Protein AF-A0A530LCT4-F1 (afdb_monomer_lite)

Secondary structure (DSSP, 8-state):
-PPP---------TT---SSPPHHHHHHHTTSS-HHHHHHHHHTT--EETTEEP--

Foldseek 3Di:
DDDDPPPPPPPPDPPDPPVDDDPLVVCVVVVVDHSVVSLVCLCVQVDDDPNHRHHD

Structure (mmCIF, N/CA/C/O backbone):
data_AF-A0A530LCT4-F1
#
_entry.i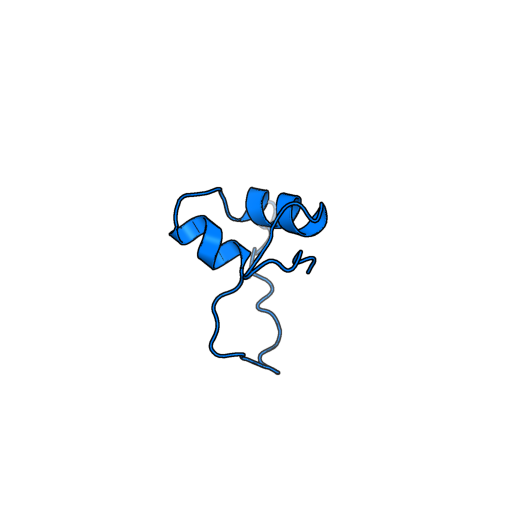d   AF-A0A530LCT4-F1
#
loop_
_atom_site.group_PDB
_atom_site.id
_atom_site.type_symbol
_atom_site.label_atom_id
_atom_site.label_alt_id
_atom_site.label_comp_id
_atom_site.label_asym_id
_atom_site.label_entity_id
_atom_site.label_seq_id
_atom_site.pdbx_PDB_ins_code
_atom_site.Cartn_x
_atom_site.Cartn_y
_atom_site.Cartn_z
_atom_site.occupancy
_atom_site.B_iso_or_equiv
_atom_site.auth_seq_id
_atom_site.auth_comp_id
_atom_site.auth_asym_id
_atom_site.auth_atom_id
_atom_site.pdbx_PDB_model_num
ATOM 1 N N . MET A 1 1 ? 39.743 -5.493 3.428 1.00 50.75 1 MET A N 1
ATOM 2 C CA . MET A 1 1 ? 38.530 -6.288 3.134 1.00 50.75 1 MET A CA 1
ATOM 3 C C . MET A 1 1 ? 37.426 -5.819 4.082 1.00 50.75 1 MET A C 1
ATOM 5 O O . MET A 1 1 ? 37.321 -6.324 5.191 1.00 50.75 1 MET A O 1
ATOM 9 N N . SER A 1 2 ? 36.685 -4.766 3.733 1.00 55.53 2 SER A N 1
ATOM 10 C CA . SER A 1 2 ? 35.649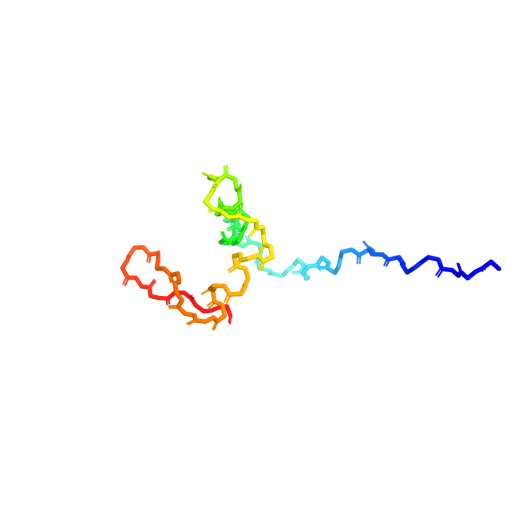 -4.219 4.624 1.00 55.53 2 SER A CA 1
ATOM 11 C C . SER A 1 2 ? 34.485 -5.211 4.740 1.00 55.53 2 SER A C 1
ATOM 13 O O . SER A 1 2 ? 34.077 -5.764 3.711 1.00 55.53 2 SER A O 1
ATOM 15 N N . PRO A 1 3 ? 33.947 -5.477 5.944 1.00 61.28 3 PRO A N 1
ATOM 16 C CA . PRO A 1 3 ? 32.838 -6.406 6.095 1.00 61.28 3 PRO A CA 1
ATOM 17 C C . PRO A 1 3 ? 31.622 -5.854 5.346 1.00 61.28 3 PRO A C 1
ATOM 19 O O . PRO A 1 3 ? 31.224 -4.704 5.526 1.00 61.28 3 PRO A O 1
ATOM 22 N N . ARG A 1 4 ? 31.048 -6.673 4.459 1.00 61.09 4 ARG A N 1
ATOM 23 C CA . ARG A 1 4 ? 29.796 -6.350 3.768 1.00 61.09 4 ARG A CA 1
ATOM 24 C C . ARG A 1 4 ? 28.717 -6.162 4.839 1.00 61.09 4 ARG A C 1
ATOM 26 O O . ARG A 1 4 ? 28.570 -7.062 5.668 1.00 61.09 4 ARG A O 1
ATOM 33 N N . PRO A 1 5 ? 27.965 -5.049 4.851 1.00 60.41 5 PRO A N 1
ATOM 34 C CA . PRO A 1 5 ? 26.885 -4.884 5.809 1.00 60.41 5 PRO A CA 1
ATOM 35 C C . PRO A 1 5 ? 25.893 -6.029 5.600 1.00 60.41 5 PRO A C 1
ATOM 37 O O . PRO A 1 5 ? 25.315 -6.190 4.522 1.00 60.41 5 PRO A O 1
ATOM 40 N N . ASN A 1 6 ? 25.756 -6.878 6.618 1.00 62.84 6 ASN A N 1
ATOM 41 C CA . ASN A 1 6 ? 24.825 -7.991 6.607 1.00 62.84 6 ASN A CA 1
ATOM 42 C C . ASN A 1 6 ? 23.409 -7.406 6.651 1.00 62.84 6 ASN A C 1
ATOM 44 O O . ASN A 1 6 ? 22.889 -7.094 7.719 1.00 62.84 6 ASN A O 1
ATOM 48 N N . ILE A 1 7 ? 22.789 -7.245 5.476 1.00 61.62 7 ILE A N 1
ATOM 49 C CA . ILE A 1 7 ? 21.36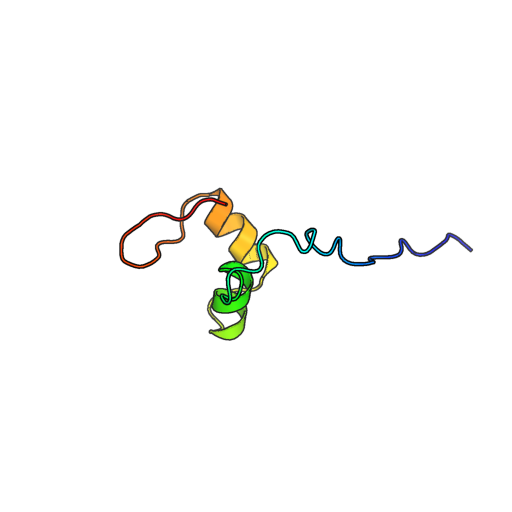2 -6.939 5.288 1.00 61.62 7 ILE A CA 1
ATOM 50 C C . ILE A 1 7 ? 20.552 -8.190 5.664 1.00 61.62 7 ILE A C 1
ATOM 52 O O . ILE A 1 7 ? 19.714 -8.696 4.911 1.00 61.62 7 ILE A O 1
ATOM 56 N N . ALA A 1 8 ? 20.791 -8.713 6.865 1.00 54.31 8 ALA A N 1
ATOM 57 C CA . ALA A 1 8 ? 19.800 -9.468 7.589 1.00 54.31 8 ALA A CA 1
ATOM 58 C C . ALA A 1 8 ? 18.637 -8.495 7.779 1.00 54.31 8 ALA A C 1
ATOM 60 O O . ALA A 1 8 ? 18.609 -7.696 8.710 1.00 54.31 8 ALA A O 1
ATOM 61 N N . ARG A 1 9 ? 17.745 -8.497 6.776 1.00 59.91 9 ARG A N 1
ATOM 62 C CA . ARG A 1 9 ? 16.406 -7.919 6.780 1.00 59.91 9 ARG A CA 1
ATOM 63 C C . ARG A 1 9 ? 15.946 -7.923 8.220 1.00 59.91 9 ARG A C 1
ATOM 65 O O . ARG A 1 9 ? 15.718 -9.011 8.746 1.00 59.91 9 ARG A O 1
ATOM 72 N N . GLN A 1 10 ? 15.862 -6.740 8.824 1.00 57.47 10 GLN A N 1
ATOM 73 C CA . GLN A 1 10 ? 15.190 -6.556 10.098 1.00 57.47 10 GLN A CA 1
ATOM 74 C C . GLN A 1 10 ? 13.800 -7.148 9.899 1.00 57.47 10 GLN A C 1
ATOM 76 O O . GLN A 1 10 ? 12.941 -6.584 9.221 1.00 57.47 10 GLN A O 1
ATOM 81 N N . ARG A 1 11 ? 13.652 -8.401 10.323 1.00 58.00 11 ARG A N 1
ATOM 82 C CA . ARG A 1 11 ? 12.410 -9.139 10.236 1.00 58.00 11 ARG A CA 1
ATOM 83 C C . ARG A 1 11 ? 11.599 -8.526 11.373 1.00 58.00 11 ARG A C 1
ATOM 85 O O . ARG A 1 11 ? 12.066 -8.607 12.508 1.00 58.00 11 ARG A O 1
ATOM 92 N N . PRO A 1 12 ? 10.473 -7.847 11.089 1.00 55.94 12 PRO A N 1
ATOM 93 C CA . PRO A 1 12 ? 9.649 -7.295 12.153 1.00 55.94 12 PRO A CA 1
ATOM 94 C C . PRO A 1 12 ? 9.335 -8.422 13.140 1.00 55.94 12 PRO A C 1
ATOM 96 O O . PRO A 1 12 ? 9.096 -9.557 12.710 1.00 55.94 12 PRO A O 1
ATOM 99 N N . ALA A 1 13 ? 9.416 -8.131 14.438 1.00 53.59 13 ALA A N 1
ATOM 100 C CA . ALA A 1 13 ? 9.240 -9.118 15.493 1.00 53.59 13 ALA A CA 1
ATOM 101 C C . ALA A 1 13 ? 7.937 -9.923 15.280 1.00 53.59 13 ALA A C 1
ATOM 103 O O . ALA A 1 13 ? 6.892 -9.328 14.989 1.00 53.59 13 ALA A O 1
ATOM 104 N N . PRO A 1 14 ? 7.965 -11.264 15.393 1.00 49.97 14 PRO A N 1
ATOM 105 C CA . PRO A 1 14 ? 6.781 -12.100 15.248 1.00 49.97 14 PRO A CA 1
ATOM 106 C C . PRO A 1 14 ? 5.911 -11.981 16.510 1.00 49.97 14 PRO A C 1
ATOM 108 O O . PRO A 1 14 ? 5.939 -12.848 17.369 1.00 49.97 14 PRO A O 1
ATOM 111 N N . GLY A 1 15 ? 5.180 -10.874 16.644 1.00 50.97 15 GLY A N 1
ATOM 112 C CA . GLY A 1 15 ? 4.254 -10.635 17.763 1.00 50.97 15 GLY A CA 1
ATOM 113 C C . GLY A 1 15 ? 2.795 -10.465 17.342 1.00 50.97 15 GLY A C 1
ATOM 114 O O . GLY A 1 15 ? 1.896 -10.799 18.101 1.00 50.97 15 GLY A O 1
ATOM 115 N N . THR A 1 16 ? 2.547 -10.036 16.102 1.00 50.97 16 THR A N 1
ATOM 116 C CA . THR A 1 16 ? 1.189 -9.860 15.567 1.00 50.97 16 THR A CA 1
ATOM 117 C C . THR A 1 16 ? 1.214 -10.164 14.076 1.00 50.97 16 THR A C 1
ATOM 119 O O . THR A 1 16 ? 1.171 -9.270 13.232 1.00 50.97 16 THR A O 1
ATOM 122 N N . GLN A 1 17 ? 1.368 -11.441 13.719 1.00 52.59 17 GLN A N 1
ATOM 123 C CA . GLN A 1 17 ? 1.244 -11.877 12.327 1.00 52.59 17 GLN A CA 1
ATOM 124 C C . GLN A 1 17 ? -0.228 -11.797 11.918 1.00 52.59 17 GLN A C 1
ATOM 126 O O . GLN A 1 17 ? -0.942 -12.797 11.876 1.00 52.59 17 GLN A O 1
ATOM 131 N N . SER A 1 18 ? -0.697 -10.584 11.622 1.00 57.75 18 SER A N 1
ATOM 132 C CA . SER A 1 18 ? -1.887 -10.425 10.800 1.00 57.75 18 SER A CA 1
ATOM 133 C C . SER A 1 18 ? -1.648 -11.260 9.545 1.00 57.75 18 SER A C 1
ATOM 135 O O . SER A 1 18 ? -0.618 -11.095 8.892 1.00 57.75 18 SER A O 1
ATOM 137 N N . ARG A 1 19 ? -2.554 -12.191 9.222 1.00 68.19 19 ARG A N 1
ATOM 138 C CA . ARG A 1 19 ? -2.436 -13.124 8.079 1.00 68.19 19 ARG A CA 1
ATOM 139 C C . ARG A 1 19 ? -2.363 -12.417 6.707 1.00 68.19 19 ARG A C 1
ATOM 141 O O . ARG A 1 19 ? -2.417 -13.072 5.672 1.00 68.19 19 ARG A O 1
ATOM 148 N N . GLY A 1 20 ? -2.260 -11.089 6.688 1.00 74.50 20 GLY A N 1
ATOM 149 C CA . GLY A 1 20 ? -2.101 -10.261 5.506 1.00 74.50 20 GLY A CA 1
ATOM 150 C C . GLY A 1 20 ? -0.642 -10.054 5.095 1.00 74.50 20 GLY A C 1
ATOM 151 O O . GLY A 1 20 ? 0.287 -10.031 5.900 1.00 74.50 20 GLY A O 1
ATOM 152 N N . VAL A 1 21 ? -0.449 -9.847 3.796 1.00 84.75 21 VAL A N 1
ATOM 153 C CA . VAL A 1 21 ? 0.795 -9.297 3.247 1.00 84.75 21 VAL A CA 1
ATOM 154 C C . VAL A 1 21 ? 0.881 -7.801 3.552 1.00 84.75 21 VAL A C 1
ATOM 156 O O . VAL A 1 21 ? -0.143 -7.124 3.628 1.00 84.75 21 VAL A O 1
ATOM 159 N N . SER A 1 22 ? 2.093 -7.250 3.685 1.00 87.44 22 SER A N 1
ATOM 160 C CA . SER A 1 22 ? 2.222 -5.795 3.821 1.00 87.44 22 SER A CA 1
ATOM 161 C C . SER A 1 22 ? 1.742 -5.088 2.552 1.00 87.44 22 SER A C 1
ATOM 163 O O . SER A 1 22 ? 1.918 -5.598 1.441 1.00 87.44 22 SER A O 1
ATOM 165 N N . LEU A 1 23 ? 1.176 -3.890 2.711 1.00 89.25 23 LEU A N 1
ATOM 166 C CA . LEU A 1 23 ? 0.662 -3.082 1.604 1.00 89.25 23 LEU A CA 1
ATOM 167 C C . LEU A 1 23 ? 1.720 -2.878 0.510 1.00 89.25 23 LEU A C 1
ATOM 169 O O . LEU A 1 23 ? 1.462 -3.142 -0.660 1.00 89.25 23 LEU A O 1
ATOM 173 N N . CYS A 1 24 ? 2.952 -2.530 0.890 1.00 92.12 24 CYS A N 1
ATOM 174 C CA . CYS A 1 24 ? 4.062 -2.377 -0.054 1.00 92.12 24 CYS A CA 1
ATOM 175 C C . CYS A 1 24 ? 4.383 -3.679 -0.806 1.00 92.12 24 CYS A C 1
ATOM 177 O O . CYS A 1 24 ? 4.774 -3.654 -1.975 1.00 92.12 24 CYS A O 1
ATOM 179 N N . ARG A 1 25 ? 4.208 -4.840 -0.155 1.00 89.94 25 ARG A N 1
ATOM 180 C CA . ARG A 1 25 ? 4.397 -6.149 -0.793 1.00 89.94 25 ARG A CA 1
ATOM 181 C C . ARG A 1 25 ? 3.266 -6.443 -1.778 1.00 89.94 25 ARG A C 1
ATOM 183 O O . ARG A 1 25 ? 3.560 -6.944 -2.861 1.00 89.94 25 ARG A O 1
ATOM 190 N N . ALA A 1 26 ? 2.022 -6.119 -1.430 1.00 92.44 26 ALA A N 1
ATOM 191 C CA . ALA A 1 26 ? 0.878 -6.249 -2.328 1.00 92.44 26 ALA A CA 1
ATOM 192 C C . ALA A 1 26 ? 1.055 -5.371 -3.576 1.00 92.44 26 ALA A C 1
ATOM 194 O O . ALA A 1 26 ? 1.020 -5.890 -4.685 1.00 92.44 26 ALA A O 1
ATOM 195 N N . LEU A 1 27 ? 1.371 -4.083 -3.408 1.00 91.69 27 LEU A N 1
ATOM 196 C CA . LEU A 1 27 ? 1.575 -3.142 -4.518 1.00 91.69 27 LEU A CA 1
ATOM 197 C C . LEU A 1 27 ? 2.681 -3.595 -5.482 1.00 91.69 27 LEU A C 1
ATOM 199 O O . LEU A 1 27 ? 2.494 -3.573 -6.697 1.00 91.69 27 LEU A O 1
ATOM 203 N N . SER A 1 28 ? 3.800 -4.090 -4.945 1.00 93.38 28 SER A N 1
ATOM 204 C CA . SER A 1 28 ? 4.884 -4.642 -5.764 1.00 93.38 28 SER A CA 1
ATOM 205 C C . SER A 1 28 ? 4.485 -5.914 -6.505 1.00 93.38 28 SER A C 1
ATOM 207 O O . SER A 1 28 ? 4.929 -6.122 -7.631 1.00 93.38 28 SER A O 1
ATOM 209 N N . LYS A 1 29 ? 3.658 -6.769 -5.897 1.00 93.31 29 LYS A N 1
ATOM 210 C CA . LYS A 1 29 ? 3.165 -7.992 -6.544 1.00 93.31 29 LYS A CA 1
ATOM 211 C C . LYS A 1 29 ? 2.115 -7.720 -7.614 1.00 93.31 29 LYS A C 1
ATOM 213 O O . LYS A 1 29 ? 2.050 -8.479 -8.569 1.00 93.31 29 LYS A O 1
ATOM 218 N N . LEU A 1 30 ? 1.357 -6.640 -7.471 1.00 92.50 30 LEU A N 1
ATOM 219 C CA . LEU A 1 30 ? 0.406 -6.165 -8.472 1.00 92.50 30 LEU A CA 1
ATOM 220 C C . LEU A 1 30 ? 1.085 -5.421 -9.635 1.00 92.50 30 LEU A C 1
ATOM 222 O O . LEU A 1 30 ? 0.416 -5.083 -10.602 1.00 92.50 30 LEU A O 1
ATOM 226 N N . GLY A 1 31 ? 2.395 -5.153 -9.552 1.00 93.88 31 GLY A N 1
ATOM 227 C CA . GLY A 1 31 ? 3.149 -4.471 -10.608 1.00 93.88 31 GLY A CA 1
ATOM 228 C C . GLY A 1 31 ? 2.939 -2.956 -10.667 1.00 93.88 31 GLY A C 1
ATOM 229 O O . GLY A 1 31 ? 3.393 -2.323 -11.612 1.00 93.88 31 GLY A O 1
ATOM 230 N N . LEU A 1 32 ? 2.287 -2.360 -9.663 1.00 91.94 32 LEU A N 1
ATOM 231 C CA . LEU A 1 32 ? 1.983 -0.924 -9.644 1.00 91.94 32 LEU A CA 1
ATOM 232 C C . LEU A 1 32 ? 3.230 -0.066 -9.400 1.00 91.94 32 LEU A C 1
ATOM 234 O O . LEU A 1 32 ? 3.382 1.001 -9.986 1.00 91.94 32 LEU A O 1
ATOM 238 N N . CYS A 1 33 ? 4.119 -0.515 -8.513 1.00 93.06 33 CYS A N 1
ATOM 239 C CA . CYS A 1 33 ? 5.380 0.163 -8.217 1.00 93.06 33 CYS A CA 1
ATOM 240 C C . CYS A 1 33 ? 6.372 -0.774 -7.514 1.00 93.06 33 CYS A C 1
ATOM 242 O O . CYS A 1 33 ? 6.016 -1.852 -7.033 1.00 93.06 33 CYS A O 1
ATOM 244 N N . SER A 1 34 ? 7.641 -0.368 -7.424 1.00 92.75 34 SER A N 1
ATOM 245 C CA . SER A 1 34 ? 8.618 -1.087 -6.599 1.00 92.75 34 SER A CA 1
ATOM 246 C C . SER A 1 34 ? 8.272 -0.985 -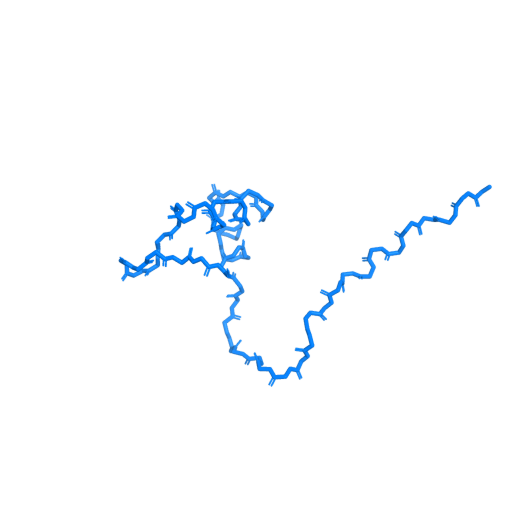5.107 1.00 92.75 34 SER A C 1
ATOM 248 O O . SER A 1 34 ? 7.631 -0.034 -4.659 1.00 92.75 34 SER A O 1
ATOM 250 N N . ARG A 1 35 ? 8.757 -1.932 -4.292 1.00 90.81 35 ARG A N 1
ATOM 251 C CA . ARG A 1 35 ? 8.522 -1.918 -2.835 1.00 90.81 35 ARG A CA 1
ATOM 252 C C . ARG A 1 35 ? 8.981 -0.610 -2.170 1.00 90.81 35 ARG A C 1
ATOM 254 O O . ARG A 1 35 ? 8.277 -0.102 -1.309 1.00 90.81 35 ARG A O 1
ATOM 261 N N . LYS A 1 36 ? 10.124 -0.061 -2.595 1.00 92.25 36 LYS A N 1
ATOM 262 C CA . LYS A 1 36 ? 10.683 1.187 -2.050 1.00 92.25 36 LYS A CA 1
ATOM 263 C C . LYS A 1 36 ? 9.848 2.409 -2.441 1.00 92.25 36 LYS A C 1
ATOM 265 O O . LYS A 1 36 ? 9.615 3.282 -1.619 1.00 92.25 36 LYS A O 1
ATOM 270 N N . GLN A 1 37 ? 9.348 2.454 -3.676 1.00 93.62 37 GLN A N 1
ATOM 271 C CA . GLN A 1 37 ? 8.408 3.501 -4.089 1.00 93.62 37 GLN A CA 1
ATOM 272 C C . GLN A 1 37 ? 7.086 3.403 -3.329 1.00 93.62 37 GLN A C 1
ATOM 274 O O . GLN A 1 37 ? 6.544 4.426 -2.932 1.00 93.62 37 GLN A O 1
ATOM 279 N N . ALA A 1 38 ? 6.585 2.189 -3.086 1.00 92.88 38 ALA A N 1
ATOM 280 C CA . ALA A 1 38 ? 5.386 1.998 -2.279 1.00 92.88 38 ALA A CA 1
ATOM 281 C C . ALA A 1 38 ? 5.557 2.560 -0.860 1.00 92.88 38 ALA A C 1
ATOM 283 O O . ALA A 1 38 ? 4.655 3.227 -0.372 1.00 92.88 38 ALA A O 1
ATOM 284 N N . GLU A 1 39 ? 6.710 2.346 -0.220 1.00 92.06 39 GLU A N 1
ATOM 285 C CA . GLU A 1 39 ? 7.009 2.912 1.104 1.00 92.06 39 GLU A CA 1
ATOM 286 C C . GLU A 1 39 ? 6.945 4.446 1.096 1.00 92.06 39 GLU A C 1
ATOM 288 O O . GLU A 1 39 ? 6.295 5.027 1.963 1.00 92.06 39 GLU A O 1
ATOM 293 N N . LEU A 1 40 ? 7.525 5.093 0.079 1.00 93.31 40 LEU A N 1
ATOM 294 C CA . LEU A 1 40 ? 7.454 6.550 -0.083 1.00 93.31 40 LEU A CA 1
ATOM 295 C C . LEU A 1 40 ? 6.013 7.033 -0.290 1.00 93.31 40 LEU A C 1
ATOM 297 O O . LEU A 1 40 ? 5.562 7.935 0.404 1.00 93.31 40 LEU A O 1
ATOM 301 N N . LEU A 1 41 ? 5.258 6.398 -1.189 1.00 91.94 41 LEU A N 1
ATOM 302 C CA . LEU A 1 41 ? 3.875 6.791 -1.481 1.00 91.94 41 LEU A CA 1
ATOM 303 C C . LEU A 1 41 ? 2.941 6.588 -0.281 1.00 91.94 41 LEU A C 1
ATOM 305 O O . LEU A 1 41 ? 2.016 7.373 -0.078 1.00 91.94 41 LEU A O 1
ATOM 309 N N . VAL A 1 42 ? 3.161 5.534 0.508 1.00 91.25 42 VAL A N 1
ATOM 310 C CA . VAL A 1 42 ? 2.419 5.286 1.750 1.00 91.25 42 VAL A CA 1
ATOM 311 C C . VAL A 1 42 ? 2.777 6.341 2.798 1.00 91.25 42 VAL A C 1
ATOM 313 O O . VAL A 1 42 ? 1.873 6.894 3.421 1.00 91.25 42 VAL A O 1
ATOM 316 N N . ALA A 1 43 ? 4.061 6.675 2.958 1.00 90.19 43 ALA A N 1
ATOM 317 C CA . ALA A 1 43 ? 4.501 7.730 3.874 1.00 90.19 43 ALA A CA 1
ATOM 318 C C . ALA A 1 43 ? 3.940 9.110 3.483 1.00 90.19 43 ALA A C 1
ATOM 320 O O . ALA A 1 43 ? 3.489 9.865 4.340 1.00 90.19 43 ALA A O 1
ATOM 321 N N . GLU A 1 44 ? 3.875 9.409 2.185 1.00 93.19 44 GLU A N 1
ATOM 322 C CA . GLU A 1 44 ? 3.266 10.629 1.640 1.00 93.19 44 GLU A CA 1
ATOM 323 C C . GLU A 1 44 ? 1.724 10.629 1.713 1.00 93.19 44 GLU A C 1
ATOM 325 O O . GLU A 1 44 ? 1.085 11.618 1.353 1.00 93.19 44 GLU A O 1
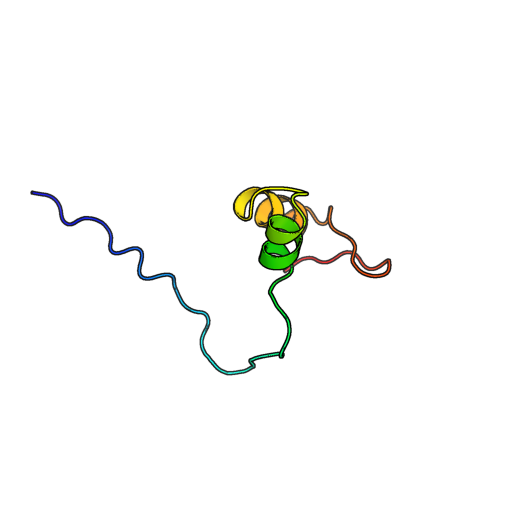ATOM 330 N N . GLY A 1 45 ? 1.091 9.528 2.141 1.00 92.62 45 GLY A N 1
ATOM 331 C CA . GLY A 1 45 ? -0.368 9.408 2.211 1.00 92.62 45 GLY A CA 1
ATOM 332 C C . GLY A 1 45 ? -1.056 9.376 0.841 1.00 92.62 45 GLY A C 1
ATOM 333 O O . GLY A 1 45 ? -2.237 9.712 0.729 1.00 92.62 45 GLY A O 1
ATOM 334 N N . ARG A 1 46 ? -0.335 8.968 -0.207 1.00 91.38 46 ARG A N 1
ATOM 335 C CA . ARG A 1 46 ? -0.839 8.864 -1.587 1.00 91.38 46 ARG A CA 1
ATOM 336 C C . ARG A 1 46 ? -1.509 7.524 -1.891 1.00 91.38 46 ARG A C 1
ATOM 338 O O . ARG A 1 46 ? -2.086 7.363 -2.963 1.00 91.38 46 ARG A O 1
ATOM 345 N N . VAL A 1 47 ? -1.472 6.567 -0.962 1.00 91.19 47 VAL A N 1
ATOM 346 C CA . VAL A 1 47 ? -2.085 5.243 -1.135 1.00 91.19 47 VAL A CA 1
ATOM 347 C C . VAL A 1 47 ? -3.415 5.156 -0.394 1.00 91.19 47 VAL A C 1
ATOM 349 O O . VAL A 1 47 ? -3.506 5.475 0.793 1.00 91.19 47 VAL A O 1
ATOM 352 N N . ARG A 1 48 ? -4.452 4.680 -1.093 1.00 91.31 48 ARG A N 1
ATOM 353 C CA . ARG A 1 48 ? -5.778 4.414 -0.526 1.00 91.31 48 ARG A CA 1
ATOM 354 C C . ARG A 1 48 ? -6.130 2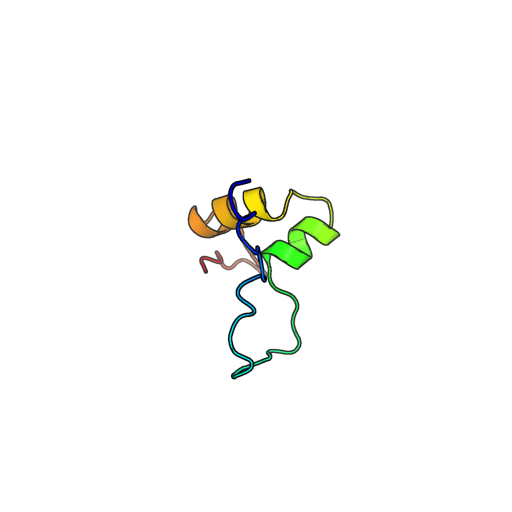.936 -0.640 1.00 91.31 48 ARG A C 1
ATOM 356 O O . ARG A 1 48 ? -5.975 2.346 -1.703 1.00 91.31 48 ARG A O 1
ATOM 363 N N . VAL A 1 49 ? -6.649 2.360 0.440 1.00 89.56 49 VAL A N 1
ATOM 364 C CA . VAL A 1 49 ? -7.179 0.991 0.484 1.00 89.56 49 VAL A CA 1
ATOM 365 C C . VAL A 1 49 ? -8.633 1.072 0.928 1.00 89.56 49 VAL A C 1
ATOM 367 O O . VAL A 1 49 ? -8.920 1.623 1.988 1.00 89.56 49 VAL A O 1
ATOM 370 N N . ALA A 1 50 ? -9.554 0.570 0.099 1.00 88.19 50 ALA A N 1
ATOM 371 C CA . ALA A 1 50 ? -10.998 0.631 0.357 1.00 88.19 50 ALA A CA 1
ATOM 372 C C . ALA A 1 50 ? -11.491 2.049 0.742 1.00 88.19 50 ALA A C 1
ATOM 374 O O . ALA A 1 50 ? -12.247 2.229 1.692 1.00 88.19 50 ALA A O 1
ATOM 375 N N . GLY A 1 51 ? -10.991 3.076 0.043 1.00 89.69 51 GLY A N 1
ATOM 376 C CA . GLY A 1 51 ? -11.348 4.481 0.283 1.00 89.69 51 GLY A CA 1
ATOM 377 C C . GLY A 1 51 ? -10.620 5.165 1.449 1.00 89.69 51 GLY A C 1
ATOM 378 O O . GLY A 1 51 ? -10.714 6.382 1.579 1.00 89.69 51 GLY A O 1
ATOM 379 N N . LYS A 1 52 ? -9.839 4.439 2.261 1.00 89.19 52 LYS A N 1
ATOM 380 C CA . LYS A 1 52 ? -9.078 5.002 3.390 1.00 89.19 52 LYS A CA 1
ATOM 381 C C . LYS A 1 52 ? -7.625 5.255 3.007 1.00 89.19 52 LYS A C 1
ATOM 383 O O . LYS A 1 52 ? -6.985 4.378 2.434 1.00 89.19 52 LYS A O 1
ATOM 388 N N . ILE A 1 53 ? -7.096 6.435 3.339 1.00 88.94 53 ILE A N 1
ATOM 389 C CA . ILE A 1 53 ? -5.667 6.738 3.165 1.00 88.94 53 ILE A CA 1
ATOM 390 C C . ILE A 1 53 ? -4.870 5.909 4.173 1.00 88.94 53 ILE A C 1
ATOM 392 O O . ILE A 1 53 ? -5.107 6.016 5.376 1.00 88.94 53 ILE A O 1
ATOM 396 N N . VAL A 1 54 ? -3.929 5.104 3.681 1.00 85.94 54 VAL A N 1
ATOM 397 C CA . VAL A 1 54 ? -3.029 4.310 4.521 1.00 85.94 54 VAL A CA 1
ATOM 398 C C . VAL A 1 54 ? -1.698 5.037 4.640 1.00 85.94 54 VAL A C 1
ATOM 400 O O . VAL A 1 54 ? -1.088 5.392 3.634 1.00 85.94 54 VAL A O 1
ATOM 403 N N . ARG A 1 55 ? -1.268 5.234 5.884 1.00 82.69 55 ARG A N 1
ATOM 404 C CA . ARG A 1 55 ? 0.030 5.773 6.293 1.00 82.69 55 ARG A CA 1
ATOM 405 C C . ARG A 1 55 ? 0.539 4.772 7.327 1.00 82.69 55 ARG A C 1
ATOM 407 O O . ARG A 1 55 ? -0.225 4.443 8.235 1.00 82.69 55 ARG A O 1
ATOM 414 N N . ASN A 1 56 ? 1.704 4.173 7.097 1.00 65.69 56 ASN A N 1
ATOM 415 C CA . ASN A 1 56 ? 2.268 3.188 8.027 1.00 65.69 56 ASN A CA 1
ATOM 416 C C . ASN A 1 56 ? 2.704 3.859 9.332 1.00 65.69 56 ASN A C 1
ATOM 418 O O . ASN A 1 56 ? 2.992 5.073 9.290 1.00 65.69 56 ASN A O 1
#

pLDDT: mean 78.64, std 16.36, range [49.97, 93.88]

Radius of gyration: 14.31 Å; chains: 1; bounding box: 50×24×28 Å

Sequence (56 aa):
MSPRPNIARQRPAPGTQSRGVSLCRALSKLGLCSRKQAELLVAEGRVRVAGKIVRN